Protein AF-A0A816FGM0-F1 (afdb_monomer)

InterPro domains:
  IPR010285 DNA helicase Pif1-like, DEAD-box helicase domain [PF05970] (5-81)
  IPR027417 P-loop containing nucleoside triphosphate hydrolase [G3DSA:3.40.50.300] (1-92)
  IPR027417 P-loop containing nucleoside triphosphate hydrolase [SSF52540] (21-93)
  IPR051055 PIF1 DNA helicase [PTHR47642] (1-102)

Mean predicted aligned error: 7.9 Å

Organism: NCBI:txid433720

Structure (mmCIF, N/CA/C/O backbone):
data_AF-A0A816FGM0-F1
#
_entry.id   AF-A0A816FGM0-F1
#
loop_
_atom_site.group_PDB
_atom_site.id
_atom_site.type_symbol
_atom_site.label_atom_id
_atom_site.label_alt_id
_atom_site.label_comp_id
_atom_site.label_asym_id
_atom_site.label_entity_id
_atom_site.label_seq_id
_atom_site.pdbx_PDB_ins_code
_atom_site.Cartn_x
_atom_site.Cartn_y
_atom_site.Cartn_z
_atom_site.occupancy
_atom_site.B_iso_or_equiv
_atom_site.auth_seq_id
_atom_site.auth_comp_id
_atom_site.auth_asym_id
_atom_site.auth_atom_id
_atom_site.pdbx_PDB_model_num
ATOM 1 N N . MET A 1 1 ? 3.882 -8.487 0.384 1.00 81.75 1 MET A N 1
ATOM 2 C CA . MET A 1 1 ? 3.787 -7.189 -0.317 1.00 81.75 1 MET A CA 1
ATOM 3 C C . MET A 1 1 ? 5.077 -6.897 -1.054 1.00 81.75 1 MET A C 1
ATOM 5 O O . MET A 1 1 ? 6.105 -7.432 -0.657 1.00 81.75 1 MET A O 1
ATOM 9 N N . VAL A 1 2 ? 5.024 -6.038 -2.070 1.00 89.94 2 VAL A N 1
ATOM 10 C CA . VAL A 1 2 ? 6.202 -5.602 -2.831 1.00 89.94 2 VAL A CA 1
ATOM 11 C C . VAL A 1 2 ? 6.899 -4.462 -2.088 1.00 89.94 2 VAL A C 1
ATOM 13 O O . VAL A 1 2 ? 6.259 -3.468 -1.746 1.00 89.94 2 VAL A O 1
ATOM 16 N N . GLY A 1 3 ? 8.190 -4.625 -1.807 1.00 91.25 3 GLY A N 1
ATOM 17 C CA . GLY A 1 3 ? 9.042 -3.567 -1.267 1.00 91.25 3 GLY A CA 1
ATOM 18 C C . GLY A 1 3 ? 9.936 -2.936 -2.333 1.00 91.25 3 GLY A C 1
ATOM 19 O O . GLY A 1 3 ? 9.915 -3.338 -3.501 1.00 91.25 3 GLY A O 1
ATOM 20 N N . PHE A 1 4 ? 10.696 -1.917 -1.934 1.00 90.50 4 PHE A N 1
ATOM 21 C CA . PHE A 1 4 ? 11.545 -1.124 -2.823 1.00 90.50 4 PHE A CA 1
ATOM 22 C C . PHE A 1 4 ? 12.517 -1.986 -3.639 1.00 90.50 4 PHE A C 1
ATOM 24 O O . PHE A 1 4 ? 12.560 -1.863 -4.863 1.00 90.50 4 PHE A O 1
ATOM 31 N N . ILE A 1 5 ? 13.257 -2.892 -2.991 1.00 89.69 5 ILE A N 1
ATOM 32 C CA . ILE A 1 5 ? 14.279 -3.713 -3.663 1.00 89.69 5 ILE A CA 1
ATOM 33 C C . ILE A 1 5 ? 13.622 -4.643 -4.684 1.00 89.69 5 ILE A C 1
ATOM 35 O O . ILE A 1 5 ? 14.080 -4.757 -5.823 1.00 89.69 5 ILE A O 1
ATOM 39 N N . MET A 1 6 ? 12.518 -5.286 -4.298 1.00 92.50 6 MET A N 1
ATOM 40 C CA . MET A 1 6 ? 11.773 -6.160 -5.205 1.00 92.50 6 MET A CA 1
ATOM 41 C C . MET A 1 6 ? 11.263 -5.396 -6.434 1.00 92.50 6 MET A C 1
ATOM 43 O O . MET A 1 6 ? 11.346 -5.911 -7.548 1.00 92.50 6 MET A O 1
ATOM 47 N N . PHE A 1 7 ? 10.776 -4.168 -6.251 1.00 93.12 7 PHE A N 1
ATOM 48 C CA . PHE A 1 7 ? 10.266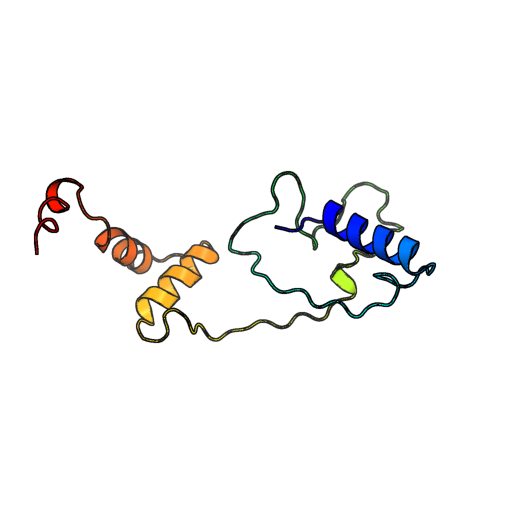 -3.345 -7.346 1.00 93.12 7 PHE A CA 1
ATOM 49 C C . PHE A 1 7 ? 11.365 -2.966 -8.353 1.00 93.12 7 PHE A C 1
ATOM 51 O O . PHE A 1 7 ? 11.158 -3.084 -9.561 1.00 93.12 7 PHE A O 1
ATOM 58 N N . GLN A 1 8 ? 12.563 -2.632 -7.862 1.00 92.31 8 GLN A N 1
ATOM 59 C CA . GLN A 1 8 ? 13.749 -2.392 -8.695 1.00 92.31 8 GLN A CA 1
ATOM 60 C C . GLN A 1 8 ? 14.171 -3.648 -9.474 1.00 92.31 8 GLN A C 1
ATOM 62 O O . GLN A 1 8 ? 14.490 -3.581 -10.660 1.00 92.31 8 GLN A O 1
ATOM 67 N N . HIS A 1 9 ? 14.130 -4.826 -8.841 1.00 94.19 9 HIS A N 1
ATOM 68 C CA . HIS A 1 9 ? 14.436 -6.086 -9.524 1.00 94.19 9 HIS A CA 1
ATOM 69 C C . HIS A 1 9 ? 13.442 -6.414 -10.644 1.00 94.19 9 HIS A C 1
ATOM 71 O O . HIS A 1 9 ? 13.854 -6.951 -11.676 1.00 94.19 9 HIS A O 1
ATOM 77 N N . ILE A 1 10 ? 12.157 -6.096 -10.459 1.00 95.69 10 ILE A N 1
ATOM 78 C CA . ILE A 1 10 ? 11.127 -6.281 -11.490 1.00 95.69 10 ILE A CA 1
ATOM 79 C C . ILE A 1 10 ? 11.437 -5.405 -12.711 1.00 95.69 10 ILE A C 1
ATOM 81 O O . ILE A 1 10 ? 11.495 -5.930 -13.824 1.00 95.69 10 ILE A O 1
ATOM 85 N N . ASP A 1 11 ? 11.698 -4.110 -12.513 1.00 96.25 11 ASP A N 1
ATOM 86 C CA . ASP A 1 11 ? 12.094 -3.195 -13.593 1.00 96.25 11 ASP A CA 1
ATOM 87 C C . ASP A 1 11 ? 13.346 -3.690 -14.329 1.00 96.25 11 ASP A C 1
ATOM 89 O O . ASP A 1 11 ? 13.313 -3.898 -15.546 1.00 96.25 11 ASP A O 1
ATOM 93 N N . ALA A 1 12 ? 14.421 -3.983 -13.591 1.00 96.31 12 ALA A N 1
ATOM 94 C CA . ALA A 1 12 ? 15.675 -4.453 -14.171 1.00 96.31 12 ALA A CA 1
ATOM 95 C C . ALA A 1 12 ? 15.490 -5.747 -14.980 1.00 96.31 12 ALA A C 1
ATOM 97 O O . ALA A 1 12 ? 16.069 -5.905 -16.061 1.00 96.31 12 ALA A O 1
ATOM 98 N N . ARG A 1 13 ? 14.660 -6.678 -14.490 1.00 98.06 13 ARG A N 1
ATOM 99 C CA . ARG A 1 13 ? 14.368 -7.931 -15.194 1.00 98.06 13 ARG A CA 1
ATOM 100 C C . ARG A 1 13 ? 13.572 -7.690 -16.475 1.00 98.06 13 ARG A C 1
ATOM 102 O O . ARG A 1 13 ? 13.886 -8.305 -17.494 1.00 98.06 13 ARG A O 1
ATOM 109 N N . LEU A 1 14 ? 12.590 -6.792 -16.455 1.00 98.12 14 LEU A N 1
ATOM 110 C CA . LEU A 1 14 ? 11.813 -6.439 -17.645 1.00 98.12 14 LEU A CA 1
ATOM 111 C C . LEU A 1 14 ? 12.677 -5.733 -18.694 1.00 98.12 14 LEU A C 1
ATOM 113 O O . LEU A 1 14 ? 12.613 -6.090 -19.869 1.00 98.12 14 LEU A O 1
ATOM 117 N N . GLN A 1 15 ? 13.553 -4.816 -18.282 1.00 97.94 15 GLN A N 1
ATOM 118 C CA . GLN A 1 15 ? 14.533 -4.181 -19.169 1.00 97.94 15 GLN A CA 1
ATOM 119 C C . GLN A 1 15 ? 15.441 -5.206 -19.868 1.00 97.94 15 GLN A C 1
ATOM 121 O O . GLN A 1 15 ? 15.686 -5.107 -21.073 1.00 97.94 15 GLN A O 1
ATOM 126 N N . GLN A 1 16 ? 15.916 -6.219 -19.132 1.00 98.25 16 GLN A N 1
ATOM 127 C CA . GLN A 1 16 ? 16.730 -7.306 -19.689 1.00 98.25 16 GLN A CA 1
ATOM 128 C C . GLN A 1 16 ? 15.956 -8.141 -20.716 1.00 98.25 16 GLN A C 1
ATOM 130 O O . GLN A 1 16 ? 16.463 -8.380 -21.812 1.00 98.25 16 GLN A O 1
ATOM 135 N N . ILE A 1 17 ? 14.735 -8.568 -20.377 1.00 98.31 17 ILE A N 1
ATOM 136 C CA . ILE A 1 17 ? 13.890 -9.401 -21.248 1.00 98.31 17 ILE A CA 1
ATOM 137 C C . ILE A 1 17 ? 13.525 -8.644 -22.529 1.00 98.31 17 ILE A C 1
ATOM 139 O O . ILE A 1 17 ? 13.676 -9.177 -23.628 1.00 98.31 17 ILE A O 1
ATOM 143 N N . MET A 1 18 ? 13.114 -7.383 -22.391 1.00 98.25 18 MET A N 1
ATOM 144 C CA . MET A 1 18 ? 12.684 -6.531 -23.503 1.00 98.25 18 MET A CA 1
ATOM 145 C C . MET A 1 18 ? 13.850 -5.896 -24.273 1.00 98.25 18 MET A C 1
ATOM 147 O O . MET A 1 18 ? 13.626 -5.194 -25.258 1.00 98.25 18 MET A O 1
ATOM 151 N N . ARG A 1 19 ? 15.098 -6.129 -23.836 1.00 97.94 19 ARG A N 1
ATOM 152 C CA . ARG A 1 19 ? 16.330 -5.582 -24.433 1.00 97.94 19 ARG A CA 1
ATOM 153 C C . ARG A 1 19 ? 16.276 -4.060 -24.618 1.00 97.94 19 ARG A C 1
ATOM 155 O O . ARG A 1 19 ? 16.705 -3.525 -25.638 1.00 97.94 19 ARG A O 1
ATOM 162 N N . THR A 1 20 ? 15.753 -3.3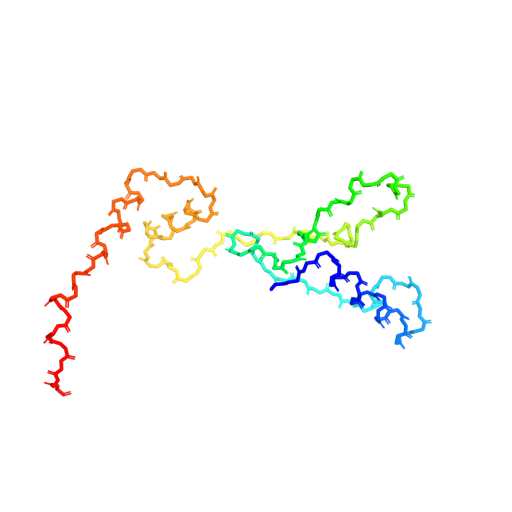53 -23.621 1.00 97.69 20 THR A N 1
ATOM 163 C CA . THR A 1 20 ? 15.616 -1.892 -23.630 1.00 97.69 20 THR A CA 1
ATOM 164 C C . THR A 1 20 ? 15.887 -1.312 -22.248 1.00 97.69 20 THR A C 1
ATOM 166 O O . THR A 1 20 ? 15.774 -2.004 -21.243 1.00 97.69 20 THR A O 1
ATOM 169 N N . LYS A 1 21 ? 16.248 -0.029 -22.194 1.00 95.44 21 LYS A N 1
ATOM 170 C CA . LYS A 1 21 ? 16.459 0.727 -20.948 1.00 95.44 21 LYS A CA 1
ATOM 171 C C . LYS A 1 21 ? 15.259 1.583 -20.549 1.00 95.44 21 LYS A C 1
ATOM 173 O O . LYS A 1 21 ? 15.350 2.361 -19.609 1.00 95.44 21 LYS A O 1
ATOM 178 N N . LYS A 1 22 ? 14.141 1.465 -21.271 1.00 96.44 22 LYS A N 1
ATOM 179 C CA . LYS A 1 22 ? 12.886 2.101 -20.863 1.00 96.44 22 LYS A CA 1
ATOM 180 C C . LYS A 1 22 ? 12.431 1.517 -19.517 1.00 96.44 22 LYS A C 1
ATOM 182 O O . LYS A 1 22 ? 12.550 0.299 -19.358 1.00 96.44 22 LYS A O 1
ATOM 187 N N . PRO A 1 23 ? 11.867 2.330 -18.604 1.00 95.38 23 PRO A N 1
ATOM 188 C CA . PRO A 1 23 ? 11.275 1.826 -17.371 1.00 95.38 23 PRO A CA 1
ATOM 189 C C . PRO A 1 23 ? 10.319 0.663 -17.637 1.00 95.38 23 PRO A C 1
ATOM 191 O O . PRO A 1 23 ? 9.560 0.676 -18.611 1.00 95.38 23 PRO A O 1
ATOM 194 N N . PHE A 1 24 ? 10.419 -0.369 -16.809 1.00 97.00 24 PHE A N 1
ATOM 195 C CA . PHE A 1 24 ? 9.712 -1.641 -16.904 1.00 97.00 24 PHE A CA 1
ATOM 196 C C . PHE A 1 24 ? 9.826 -2.310 -18.280 1.00 97.00 24 PHE A C 1
ATOM 198 O O . PHE A 1 24 ? 8.908 -2.979 -18.739 1.00 97.00 24 PHE A O 1
ATOM 205 N N . GLY A 1 25 ? 10.933 -2.115 -18.998 1.00 97.50 25 GLY A N 1
ATOM 206 C CA . GLY A 1 25 ? 11.084 -2.658 -20.350 1.00 97.50 25 GLY A CA 1
ATOM 207 C C . GLY A 1 25 ? 10.102 -2.061 -21.370 1.00 97.50 25 GLY A C 1
ATOM 208 O O . GLY A 1 25 ? 9.893 -2.645 -22.430 1.00 97.50 25 GLY A O 1
ATOM 209 N N . GLY A 1 26 ? 9.491 -0.912 -21.065 1.00 97.50 26 GLY A N 1
ATOM 210 C CA . GLY A 1 26 ? 8.493 -0.260 -21.912 1.00 97.50 26 GLY A CA 1
ATOM 211 C C . GLY A 1 26 ? 7.087 -0.862 -21.837 1.00 97.50 26 GLY A C 1
ATOM 212 O O . GLY A 1 26 ? 6.248 -0.480 -22.653 1.00 97.50 26 GLY A O 1
ATOM 213 N N . VAL A 1 27 ? 6.810 -1.777 -20.900 1.00 96.81 27 VAL A N 1
ATOM 214 C CA . VAL A 1 27 ? 5.437 -2.243 -20.659 1.00 96.81 27 VAL A CA 1
ATOM 215 C C . VAL A 1 27 ? 4.645 -1.236 -19.829 1.00 96.81 27 VAL A C 1
ATOM 217 O O . VAL A 1 27 ? 5.196 -0.534 -18.983 1.00 96.81 27 VAL A O 1
ATOM 220 N N . SER A 1 28 ? 3.333 -1.184 -20.058 1.00 95.94 28 SER A N 1
ATOM 221 C CA . SER A 1 28 ? 2.426 -0.449 -19.178 1.00 95.94 28 SER A CA 1
ATOM 222 C C . SER A 1 28 ? 2.279 -1.209 -17.861 1.00 95.94 28 SER A C 1
ATOM 224 O O . SER A 1 28 ? 2.006 -2.411 -17.863 1.00 95.94 28 SER A O 1
ATOM 226 N N . VAL A 1 29 ? 2.485 -0.516 -16.742 1.00 95.44 29 VAL A N 1
ATOM 227 C CA . VAL A 1 29 ? 2.399 -1.088 -15.397 1.00 95.44 29 VAL A CA 1
ATOM 228 C C . VAL A 1 29 ? 1.306 -0.367 -14.625 1.00 95.44 29 VAL A C 1
ATOM 230 O O . VAL A 1 29 ? 1.296 0.858 -14.553 1.00 95.44 29 VAL A O 1
ATOM 233 N N . MET A 1 30 ? 0.409 -1.142 -14.022 1.00 95.69 30 MET A N 1
ATOM 234 C CA . MET A 1 30 ? -0.585 -0.665 -13.067 1.00 95.69 30 MET A CA 1
ATOM 235 C C . MET A 1 30 ? -0.318 -1.335 -11.723 1.00 95.69 30 MET A C 1
ATOM 237 O O . MET A 1 30 ? -0.105 -2.546 -11.653 1.00 95.69 30 MET A O 1
ATOM 241 N N . VAL A 1 31 ? -0.329 -0.538 -10.660 1.00 94.44 31 VAL A N 1
ATOM 242 C CA . VAL A 1 31 ? -0.116 -0.991 -9.285 1.00 94.44 31 VAL A CA 1
ATOM 243 C C . VAL A 1 31 ? -1.379 -0.735 -8.477 1.00 94.44 31 VAL A C 1
ATOM 245 O O . VAL A 1 31 ? -1.974 0.333 -8.573 1.00 94.44 31 VAL A O 1
ATOM 248 N N . LEU A 1 32 ? -1.796 -1.724 -7.689 1.00 95.25 32 LEU A N 1
ATOM 249 C CA . LEU A 1 32 ? -2.937 -1.619 -6.784 1.00 95.25 32 LEU A CA 1
ATOM 250 C C . LEU A 1 32 ? -2.526 -2.146 -5.414 1.00 95.25 32 LEU A C 1
ATOM 252 O O . LEU A 1 32 ? -1.835 -3.162 -5.309 1.00 95.25 32 LEU A O 1
ATOM 256 N N . GLY A 1 33 ? -2.956 -1.462 -4.363 1.00 93.50 33 GLY A N 1
ATOM 257 C CA . GLY A 1 33 ? -2.654 -1.855 -2.998 1.00 93.50 33 GLY A CA 1
ATOM 258 C C . GLY A 1 33 ? -3.077 -0.800 -1.991 1.00 93.50 33 GLY A C 1
ATOM 259 O O . GLY A 1 33 ? -3.617 0.241 -2.348 1.00 93.50 33 GLY A O 1
ATOM 260 N N . ASP A 1 34 ? -2.807 -1.097 -0.727 1.00 93.25 34 ASP A N 1
ATOM 261 C CA . ASP A 1 34 ? -3.113 -0.239 0.409 1.00 93.25 34 ASP A CA 1
ATOM 262 C C . ASP A 1 34 ? -1.932 -0.278 1.382 1.00 93.25 34 ASP A C 1
ATOM 264 O O . ASP A 1 34 ? -1.592 -1.328 1.937 1.00 93.25 34 ASP A O 1
ATOM 268 N N . PHE A 1 35 ? -1.277 0.869 1.557 1.00 90.88 35 PHE A N 1
ATOM 269 C CA . PHE A 1 35 ? -0.109 0.991 2.427 1.00 90.88 35 PHE A CA 1
ATOM 270 C C . PHE A 1 35 ? -0.459 0.997 3.920 1.00 90.88 35 PHE A C 1
ATOM 272 O O . PHE A 1 35 ? 0.445 0.824 4.735 1.00 90.88 35 PHE A O 1
ATOM 279 N N . ASN A 1 36 ? -1.736 1.152 4.287 1.00 90.69 36 ASN A N 1
ATOM 280 C CA . ASN A 1 36 ? -2.179 1.116 5.681 1.00 90.69 36 ASN A CA 1
ATOM 281 C C . ASN A 1 36 ? -2.447 -0.312 6.192 1.00 90.69 36 ASN A C 1
ATOM 283 O O . ASN A 1 36 ? -2.717 -0.490 7.376 1.00 90.69 36 ASN A O 1
ATOM 287 N N . GLN A 1 37 ? -2.386 -1.339 5.334 1.00 91.44 37 GLN A N 1
ATOM 288 C CA . GLN A 1 37 ? -2.674 -2.721 5.743 1.00 91.44 37 GLN A CA 1
ATOM 289 C C . GLN A 1 37 ? -1.471 -3.403 6.386 1.00 91.44 37 GLN A C 1
ATOM 291 O O . GLN A 1 37 ? -1.454 -3.692 7.578 1.00 91.44 37 GLN A O 1
ATOM 296 N N . LEU A 1 38 ? -0.462 -3.711 5.581 1.00 92.00 38 LEU A N 1
ATOM 297 C CA . LEU A 1 38 ? 0.758 -4.360 6.034 1.00 92.00 38 LEU A CA 1
ATOM 298 C C . LEU A 1 38 ? 1.942 -3.564 5.487 1.00 92.00 38 LEU A C 1
ATOM 300 O O . LEU A 1 38 ? 1.798 -2.813 4.527 1.00 92.00 38 LEU A O 1
ATOM 304 N N . ARG A 1 39 ? 3.119 -3.746 6.091 1.00 90.81 39 ARG A N 1
ATOM 305 C CA . ARG A 1 39 ? 4.411 -3.256 5.578 1.00 90.81 39 ARG A CA 1
ATOM 306 C C . ARG A 1 39 ? 5.163 -4.373 4.839 1.00 90.81 39 ARG A C 1
ATOM 308 O O . ARG A 1 39 ? 4.975 -5.544 5.188 1.00 90.81 39 ARG A O 1
ATOM 315 N N . PRO A 1 40 ? 6.056 -4.073 3.875 1.00 91.00 40 PRO A N 1
ATOM 316 C CA . PRO A 1 40 ? 6.912 -5.098 3.293 1.00 91.00 40 PRO A CA 1
ATOM 317 C C . PRO A 1 40 ? 7.754 -5.770 4.385 1.00 91.00 40 PRO A C 1
ATOM 319 O O . PRO A 1 40 ? 8.248 -5.113 5.308 1.00 91.00 40 PRO A O 1
ATOM 322 N N . VAL A 1 41 ? 7.902 -7.092 4.293 1.00 91.38 41 VAL A N 1
ATOM 323 C CA . VAL A 1 41 ? 8.700 -7.877 5.240 1.00 91.38 41 VAL A CA 1
ATOM 324 C C . VAL A 1 41 ? 10.142 -7.884 4.752 1.00 91.38 41 VAL A C 1
ATOM 326 O O . VAL A 1 41 ? 10.402 -8.295 3.626 1.00 91.38 41 VAL A O 1
ATOM 329 N N . GLY A 1 42 ? 11.073 -7.418 5.586 1.00 90.25 42 GLY A N 1
ATOM 330 C CA . GLY A 1 42 ? 12.499 -7.381 5.239 1.00 90.25 42 GLY A CA 1
ATOM 331 C C . GLY A 1 42 ? 12.878 -6.372 4.147 1.00 90.25 42 GLY A C 1
ATOM 332 O O . GLY A 1 42 ? 13.999 -6.415 3.657 1.00 90.25 42 GLY A O 1
ATOM 333 N N . ASP A 1 43 ? 11.972 -5.464 3.773 1.00 88.62 43 ASP A N 1
ATOM 334 C CA . ASP A 1 43 ? 12.190 -4.448 2.739 1.00 88.62 43 ASP A CA 1
ATOM 335 C C . ASP A 1 43 ? 11.550 -3.109 3.160 1.00 88.62 43 ASP A C 1
ATOM 337 O O . ASP A 1 43 ? 10.775 -3.034 4.125 1.00 88.62 43 ASP A O 1
ATOM 341 N N . LYS A 1 44 ? 11.902 -2.037 2.453 1.00 89.38 44 LYS A N 1
ATOM 342 C CA . LYS A 1 44 ? 11.347 -0.689 2.612 1.00 89.38 44 LYS A CA 1
ATOM 343 C C . LYS A 1 44 ? 10.101 -0.519 1.749 1.00 89.38 44 LYS A C 1
ATOM 345 O O . LYS A 1 44 ? 9.896 -1.257 0.782 1.00 89.38 44 LYS A O 1
ATOM 350 N N . TYR A 1 45 ? 9.273 0.473 2.069 1.00 89.56 45 TYR A N 1
ATOM 351 C CA . TYR A 1 45 ? 8.182 0.855 1.172 1.00 89.56 45 TYR A CA 1
ATOM 352 C C . TYR A 1 45 ? 8.734 1.344 -0.170 1.00 89.56 45 TYR A C 1
ATOM 354 O O . TYR A 1 45 ? 9.781 1.983 -0.222 1.00 89.56 45 TYR A O 1
ATOM 362 N N . ILE A 1 46 ? 7.998 1.091 -1.251 1.00 89.00 46 ILE A N 1
ATOM 363 C CA . ILE A 1 46 ? 8.398 1.449 -2.622 1.00 89.00 46 ILE A CA 1
ATOM 364 C C . ILE A 1 46 ? 8.596 2.957 -2.844 1.00 89.00 46 ILE A C 1
ATOM 366 O O . ILE A 1 46 ? 9.353 3.354 -3.723 1.00 89.00 46 ILE A O 1
ATOM 370 N N . PHE A 1 47 ? 7.970 3.796 -2.016 1.00 86.56 47 PHE A N 1
ATOM 371 C CA . PHE A 1 47 ? 8.118 5.252 -2.044 1.00 86.56 47 PHE A CA 1
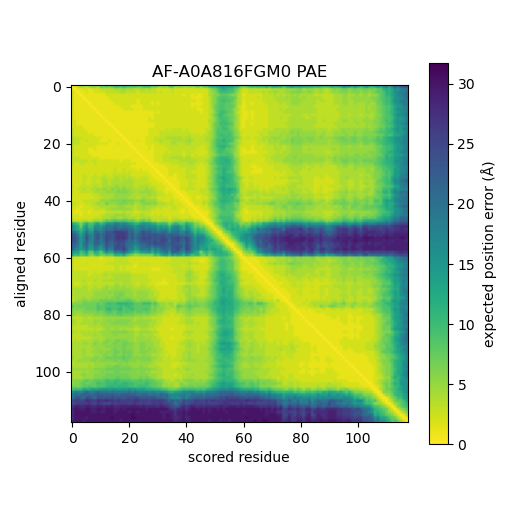ATOM 372 C C . PHE A 1 47 ? 9.237 5.787 -1.128 1.00 86.56 47 PHE A C 1
ATOM 374 O O . PHE A 1 47 ? 9.489 6.989 -1.120 1.00 86.56 47 PHE A O 1
ATOM 381 N N . GLN A 1 48 ? 9.896 4.943 -0.325 1.00 82.06 48 GLN A N 1
ATOM 382 C CA . GLN A 1 48 ? 10.963 5.389 0.577 1.00 82.06 48 GLN A CA 1
ATOM 383 C C . GLN A 1 48 ? 12.299 5.514 -0.162 1.00 82.06 48 GLN A C 1
ATOM 385 O O . GLN A 1 48 ? 12.760 4.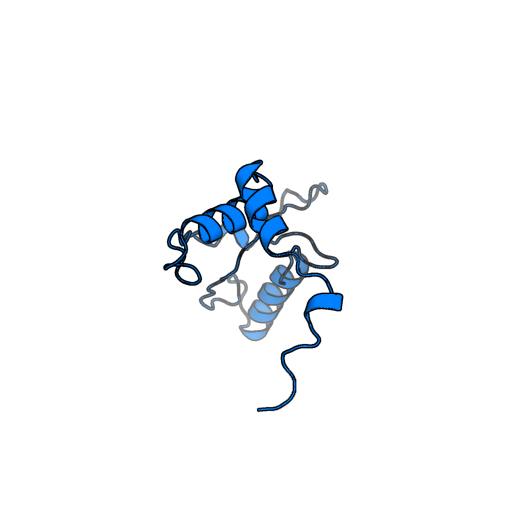564 -0.789 1.00 82.06 48 GLN A O 1
ATOM 390 N N . PHE A 1 49 ? 12.955 6.669 -0.027 1.00 68.56 49 PHE A N 1
ATOM 391 C CA . PHE A 1 49 ? 14.295 6.902 -0.569 1.00 68.56 49 PHE A CA 1
ATOM 392 C C . PHE A 1 49 ? 15.386 6.202 0.257 1.00 68.56 49 PHE A C 1
ATOM 394 O O . PHE A 1 49 ? 15.263 6.003 1.473 1.00 68.56 49 PHE A O 1
ATOM 401 N N . ASN A 1 50 ? 16.499 5.859 -0.394 1.00 60.03 50 ASN A N 1
ATOM 402 C CA . ASN A 1 50 ? 17.722 5.466 0.296 1.00 60.03 50 ASN A CA 1
ATOM 403 C C . ASN A 1 50 ? 18.503 6.729 0.698 1.00 60.03 50 ASN A C 1
ATOM 405 O O . ASN A 1 50 ? 19.103 7.383 -0.142 1.00 60.03 50 ASN A O 1
ATOM 409 N N . ASN A 1 51 ? 18.528 7.058 1.994 1.00 54.41 51 ASN A N 1
ATOM 410 C CA . ASN A 1 51 ? 19.281 8.200 2.549 1.00 54.41 51 ASN A CA 1
ATOM 411 C C . ASN A 1 51 ? 20.816 8.023 2.527 1.00 54.41 51 ASN A C 1
ATOM 413 O O . ASN A 1 51 ? 21.542 8.802 3.1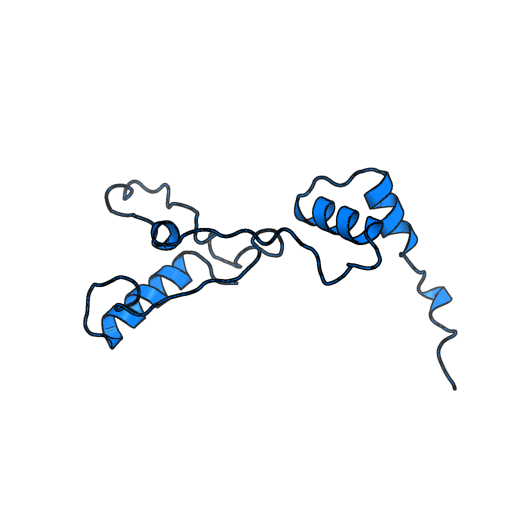43 1.00 54.41 51 ASN A O 1
ATOM 417 N N . SER A 1 52 ? 21.343 6.988 1.876 1.00 52.59 52 SER A N 1
ATOM 418 C CA . SER A 1 52 ? 22.778 6.856 1.633 1.00 52.59 52 SER A CA 1
ATOM 419 C C . SER A 1 52 ? 23.187 7.836 0.529 1.00 52.59 52 SER A C 1
ATOM 421 O O . SER A 1 52 ? 22.461 7.999 -0.443 1.00 52.59 52 SER A O 1
ATOM 423 N N . TYR A 1 53 ? 24.357 8.468 0.671 1.00 47.00 53 TYR A N 1
ATOM 424 C CA . TYR A 1 53 ? 24.979 9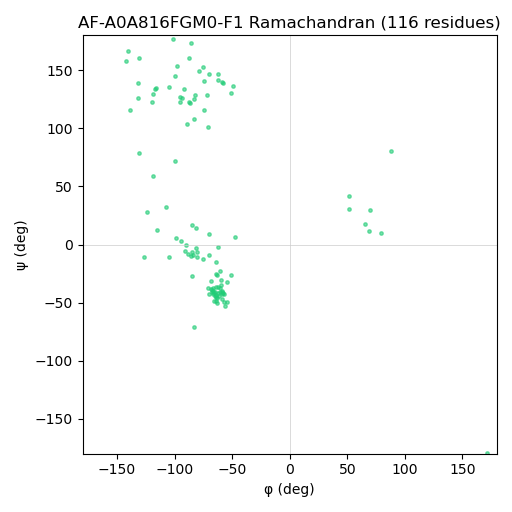.513 -0.172 1.00 47.00 53 TYR A CA 1
ATOM 425 C C . TYR A 1 53 ? 25.018 9.288 -1.713 1.00 47.00 53 TYR A C 1
ATOM 427 O O . TYR A 1 53 ? 25.580 10.102 -2.437 1.00 47.00 53 TYR A O 1
ATOM 435 N N . ASN A 1 54 ? 24.378 8.243 -2.239 1.00 43.66 54 ASN A N 1
ATOM 436 C CA . ASN A 1 54 ? 24.134 7.971 -3.659 1.00 43.66 54 ASN A CA 1
ATOM 437 C C . ASN A 1 54 ? 22.867 8.668 -4.214 1.00 43.66 54 ASN A C 1
ATOM 439 O O . ASN A 1 54 ? 22.390 8.317 -5.291 1.00 43.66 54 ASN A O 1
ATOM 443 N N . ALA A 1 55 ? 22.332 9.675 -3.515 1.00 44.88 55 ALA A N 1
ATOM 444 C CA . ALA A 1 55 ? 21.130 10.432 -3.891 1.00 44.88 55 ALA A CA 1
ATOM 445 C C . ALA A 1 55 ? 21.236 11.218 -5.220 1.00 44.88 55 ALA A C 1
ATOM 447 O O . ALA A 1 55 ? 20.267 11.833 -5.651 1.00 44.88 55 ALA A O 1
ATOM 448 N N . LEU A 1 56 ? 22.392 11.196 -5.889 1.00 40.94 56 LEU A N 1
ATOM 449 C CA . LEU A 1 56 ? 22.593 11.828 -7.196 1.00 40.94 56 LEU A CA 1
ATOM 450 C C . LEU A 1 56 ? 22.065 10.984 -8.375 1.00 40.94 56 LEU A C 1
ATOM 452 O O . LEU A 1 56 ? 22.073 11.473 -9.501 1.00 40.94 56 LEU A O 1
ATOM 456 N N . VAL A 1 57 ? 21.614 9.739 -8.143 1.00 44.78 57 VAL A N 1
ATOM 457 C CA . VAL A 1 57 ? 21.184 8.806 -9.213 1.00 44.78 57 VAL A CA 1
ATOM 458 C C . VAL A 1 57 ? 19.771 8.230 -9.009 1.00 44.78 57 VAL A C 1
ATOM 460 O O . VAL A 1 57 ? 19.204 7.646 -9.926 1.00 44.78 57 VAL A O 1
ATOM 463 N N . ASP A 1 58 ? 19.152 8.410 -7.843 1.00 48.47 58 ASP A N 1
ATOM 464 C CA . ASP A 1 58 ? 17.981 7.615 -7.450 1.00 48.47 58 ASP A CA 1
ATOM 465 C C . ASP A 1 58 ? 16.652 8.362 -7.690 1.00 48.47 58 ASP A C 1
ATOM 467 O O . ASP A 1 58 ? 15.968 8.799 -6.760 1.00 48.47 58 ASP A O 1
ATOM 471 N N . SER A 1 59 ? 16.247 8.521 -8.956 1.00 56.09 59 SER A N 1
ATOM 472 C CA . SER A 1 59 ? 14.830 8.785 -9.240 1.00 56.09 59 SER A CA 1
ATOM 473 C C . SER A 1 59 ? 14.050 7.497 -8.961 1.00 56.09 59 SER A C 1
ATOM 475 O O . SER A 1 59 ? 14.088 6.566 -9.768 1.00 56.09 59 SER A O 1
ATOM 477 N N . SER A 1 60 ? 13.388 7.409 -7.803 1.00 73.00 60 SER A N 1
ATOM 478 C CA . SER A 1 60 ? 12.577 6.238 -7.441 1.00 73.00 60 SER A CA 1
ATOM 479 C C . SER A 1 60 ? 11.600 5.898 -8.569 1.00 73.00 60 SER A C 1
ATOM 481 O O . SER A 1 60 ? 10.860 6.772 -9.005 1.00 73.00 60 SER A O 1
ATOM 483 N N . LEU A 1 61 ? 11.538 4.631 -9.005 1.00 89.31 61 LEU A N 1
ATOM 484 C CA . LEU A 1 61 ? 10.563 4.155 -10.004 1.00 89.31 61 LEU A CA 1
ATOM 485 C C . LEU A 1 61 ? 9.124 4.551 -9.651 1.00 89.31 61 LEU A C 1
ATOM 487 O O . LEU A 1 61 ? 8.283 4.690 -10.534 1.00 89.31 61 LEU A O 1
ATOM 491 N N . TRP A 1 62 ? 8.846 4.743 -8.360 1.00 90.69 62 TRP A N 1
ATOM 492 C CA . TRP A 1 62 ? 7.557 5.205 -7.870 1.00 90.69 62 TRP A CA 1
ATOM 493 C C . TRP A 1 62 ? 7.152 6.581 -8.419 1.00 90.69 62 TRP A C 1
ATOM 495 O O . TRP A 1 62 ? 5.966 6.814 -8.627 1.00 90.69 62 TRP A O 1
ATOM 505 N N . SER A 1 63 ? 8.104 7.474 -8.719 1.00 88.62 63 SER A N 1
ATOM 506 C CA . SER A 1 63 ? 7.806 8.805 -9.269 1.00 88.62 63 SER A CA 1
ATOM 507 C C . SER A 1 63 ? 7.281 8.780 -10.708 1.00 88.62 63 SER A C 1
ATOM 509 O O . SER A 1 63 ? 6.841 9.811 -11.208 1.00 88.62 63 SER A O 1
ATOM 511 N N . LEU A 1 64 ? 7.322 7.622 -11.376 1.00 92.56 64 LEU A N 1
ATOM 512 C CA . LEU A 1 64 ? 6.773 7.431 -12.720 1.00 92.56 64 LEU A CA 1
ATOM 513 C C . LEU A 1 64 ? 5.256 7.202 -12.720 1.00 92.56 64 LEU A C 1
ATOM 515 O O . LEU A 1 64 ? 4.650 7.184 -13.790 1.00 92.56 64 LEU A O 1
ATOM 519 N N . PHE A 1 65 ? 4.655 6.976 -11.551 1.00 92.44 65 PHE A N 1
ATOM 520 C CA . PHE A 1 65 ? 3.241 6.648 -11.417 1.00 92.44 65 PHE A CA 1
ATOM 521 C C . PHE A 1 65 ? 2.418 7.870 -11.021 1.00 92.44 65 PHE A C 1
ATOM 523 O O . PHE A 1 65 ? 2.843 8.705 -10.224 1.00 92.44 65 PHE A O 1
ATOM 530 N N . GLU A 1 66 ? 1.197 7.920 -11.539 1.00 93.50 66 GLU A N 1
ATOM 531 C CA . GLU A 1 66 ? 0.150 8.814 -11.061 1.00 93.50 66 GLU A CA 1
ATOM 532 C C . GLU A 1 66 ? -0.681 8.092 -9.991 1.00 93.50 66 GLU A C 1
ATOM 534 O O . GLU A 1 66 ? -1.046 6.924 -10.154 1.00 93.50 66 GLU A O 1
ATOM 539 N N . LEU A 1 67 ? -0.946 8.770 -8.873 1.00 91.50 67 LEU A N 1
ATOM 540 C CA . LEU A 1 67 ? -1.684 8.205 -7.747 1.00 91.50 67 LEU A CA 1
ATOM 541 C C . LEU A 1 67 ? -3.174 8.531 -7.866 1.00 91.50 67 LEU A C 1
ATOM 543 O O . LEU A 1 67 ? -3.552 9.698 -7.903 1.00 91.50 67 LEU A O 1
ATOM 547 N N . PHE A 1 68 ? -4.008 7.495 -7.803 1.00 95.25 68 PHE A N 1
ATOM 548 C CA . PHE A 1 68 ? -5.457 7.621 -7.673 1.00 95.25 68 PHE A CA 1
ATOM 549 C C . PHE A 1 68 ? -5.917 6.939 -6.385 1.00 95.25 68 PHE A C 1
ATOM 551 O O . PHE A 1 68 ? -5.673 5.750 -6.183 1.00 95.25 68 PHE A O 1
ATOM 558 N N . GLU A 1 69 ? -6.583 7.694 -5.513 1.00 94.25 69 GLU A N 1
ATOM 559 C CA . GLU A 1 69 ? -7.150 7.182 -4.265 1.00 94.25 69 GLU A CA 1
ATOM 560 C C . GLU A 1 69 ? -8.628 6.822 -4.461 1.00 94.25 69 GLU A C 1
ATOM 562 O O . GLU A 1 69 ? -9.427 7.643 -4.915 1.00 94.25 69 GLU A O 1
ATOM 567 N N . LEU A 1 70 ? -9.003 5.593 -4.097 1.00 94.88 70 LEU A N 1
ATOM 568 C CA . LEU A 1 70 ? -10.403 5.180 -4.018 1.00 94.88 70 LEU A CA 1
ATOM 569 C C . LEU A 1 70 ? -10.950 5.530 -2.631 1.00 94.88 70 LEU A C 1
ATOM 571 O O . LEU A 1 70 ? -10.431 5.054 -1.624 1.00 94.88 70 LEU A O 1
ATOM 575 N N . THR A 1 71 ? -12.006 6.340 -2.580 1.00 92.00 71 THR A N 1
ATOM 576 C CA . THR A 1 71 ? -12.545 6.898 -1.326 1.00 92.00 71 THR A CA 1
ATOM 577 C C . THR A 1 71 ? -13.837 6.231 -0.849 1.00 92.00 71 THR A C 1
ATOM 579 O O . THR A 1 71 ? -14.262 6.451 0.285 1.00 92.00 71 THR A O 1
ATOM 582 N N . GLU A 1 72 ? -14.464 5.399 -1.684 1.00 92.75 72 GLU A N 1
ATOM 583 C CA . GLU A 1 72 ? -15.719 4.718 -1.362 1.00 92.75 72 GLU A CA 1
ATOM 584 C C . GLU A 1 72 ? -15.479 3.302 -0.809 1.00 92.75 72 GLU A C 1
ATOM 586 O O . GLU A 1 72 ? -14.884 2.440 -1.460 1.00 92.75 72 GLU A O 1
ATOM 591 N N . ILE A 1 73 ? -15.977 3.039 0.406 1.00 92.38 73 ILE A N 1
ATOM 592 C CA . ILE A 1 73 ? -15.862 1.733 1.070 1.00 92.38 73 ILE A CA 1
ATOM 593 C C . ILE A 1 73 ? -17.057 0.855 0.694 1.00 92.38 73 ILE A C 1
ATOM 595 O O . ILE A 1 73 ? -18.146 0.985 1.247 1.00 92.38 73 ILE A O 1
ATOM 599 N N . MET A 1 74 ? -16.828 -0.109 -0.197 1.00 95.00 74 MET A N 1
ATOM 600 C CA . MET A 1 74 ? -17.890 -1.003 -0.682 1.00 95.00 74 MET A CA 1
ATOM 601 C C . MET A 1 74 ? -18.144 -2.218 0.222 1.00 95.00 74 MET A C 1
ATOM 603 O O . MET A 1 74 ? -19.249 -2.756 0.241 1.00 95.00 74 MET A O 1
ATOM 607 N N . ARG A 1 75 ? -17.129 -2.682 0.970 1.00 94.44 75 ARG A N 1
ATOM 608 C CA . ARG A 1 75 ? -17.199 -3.944 1.735 1.00 94.44 75 ARG A CA 1
ATOM 609 C C . ARG A 1 75 ? -18.147 -3.860 2.934 1.00 94.44 75 ARG A C 1
ATOM 611 O O . ARG A 1 75 ? -18.887 -4.803 3.177 1.00 94.44 75 ARG A O 1
ATOM 618 N N . GLN A 1 76 ? -18.117 -2.754 3.674 1.00 95.31 76 GLN A N 1
ATOM 619 C CA . GLN A 1 76 ? -18.986 -2.491 4.828 1.00 95.31 76 GLN A CA 1
ATOM 620 C C . GLN A 1 76 ? -20.050 -1.429 4.506 1.00 95.31 76 GLN A C 1
ATOM 622 O O . GLN A 1 76 ? -20.428 -0.654 5.378 1.00 95.31 76 GLN A O 1
ATOM 627 N N . LYS A 1 77 ? -20.523 -1.360 3.254 1.00 91.12 77 LYS A N 1
ATOM 628 C CA . LYS A 1 77 ? -21.432 -0.295 2.788 1.00 91.12 77 LYS A CA 1
ATOM 629 C C . LYS A 1 77 ? -22.706 -0.141 3.638 1.00 91.12 77 LYS A C 1
ATOM 631 O O . LYS A 1 77 ? -23.194 0.971 3.802 1.00 91.12 77 LYS A O 1
ATOM 636 N N . ASP A 1 78 ? -23.203 -1.244 4.199 1.00 95.62 78 ASP A N 1
ATOM 637 C CA . ASP A 1 78 ? -24.440 -1.286 4.986 1.00 95.62 78 ASP A CA 1
ATOM 638 C C . ASP A 1 78 ? -24.203 -1.000 6.487 1.00 95.62 78 ASP A C 1
ATOM 640 O O . ASP A 1 78 ? -25.155 -0.813 7.240 1.00 95.62 78 ASP A O 1
ATOM 644 N N . ASP A 1 79 ? -22.940 -0.917 6.930 1.00 95.00 79 ASP A N 1
ATOM 645 C CA . ASP A 1 79 ? -22.542 -0.607 8.311 1.00 95.00 79 ASP A CA 1
ATOM 646 C C . ASP A 1 79 ? -21.479 0.502 8.318 1.00 95.00 79 ASP A C 1
ATOM 648 O O . ASP A 1 79 ? -20.271 0.283 8.470 1.00 95.00 79 ASP A O 1
ATOM 652 N N . LYS A 1 80 ? -21.960 1.736 8.139 1.00 93.62 80 LYS A N 1
ATOM 653 C CA . LYS A 1 80 ? -21.115 2.933 8.074 1.00 93.62 80 LYS A CA 1
ATOM 654 C C . LYS A 1 80 ? -20.310 3.150 9.357 1.00 93.62 80 LYS A C 1
ATOM 656 O O . LYS A 1 80 ? -19.160 3.575 9.283 1.00 93.62 80 LYS A O 1
ATOM 661 N N . THR A 1 81 ? -20.890 2.854 10.518 1.00 95.31 81 THR A N 1
ATOM 662 C CA . THR A 1 81 ? -20.220 3.025 11.814 1.00 95.31 81 THR A CA 1
ATOM 663 C C . THR A 1 81 ? -19.011 2.100 11.912 1.00 95.31 81 THR A C 1
ATOM 665 O O . THR A 1 81 ? -17.918 2.544 12.262 1.00 95.31 81 THR A O 1
ATOM 668 N N . PHE A 1 82 ? -19.160 0.834 11.516 1.00 95.50 82 PHE A N 1
ATOM 669 C CA . PHE A 1 82 ? -18.038 -0.099 11.487 1.00 95.50 82 PHE A CA 1
ATOM 670 C C . PHE A 1 82 ? -17.007 0.247 10.407 1.00 95.50 82 PHE A C 1
ATOM 672 O O . PHE A 1 82 ? -15.806 0.155 10.664 1.00 95.50 82 PHE A O 1
ATOM 679 N N . ALA A 1 83 ? -17.443 0.700 9.227 1.00 95.62 83 ALA A N 1
ATOM 680 C CA . ALA A 1 83 ? -16.540 1.151 8.165 1.00 95.62 83 ALA A CA 1
ATOM 681 C C . ALA A 1 83 ? -15.629 2.308 8.624 1.00 95.62 83 ALA A C 1
ATOM 683 O O . ALA A 1 83 ? -14.425 2.309 8.341 1.00 95.62 83 ALA A O 1
ATOM 684 N N . ILE A 1 84 ? -16.189 3.270 9.367 1.00 95.19 84 ILE A N 1
ATOM 685 C CA . ILE A 1 84 ? -15.447 4.400 9.942 1.00 95.19 84 ILE A CA 1
ATOM 686 C C . ILE A 1 84 ? -14.446 3.902 10.988 1.00 95.19 84 ILE A C 1
ATOM 688 O O . ILE A 1 84 ? -13.262 4.225 10.885 1.00 95.19 84 ILE A O 1
ATOM 692 N N . ALA A 1 85 ? -14.880 3.053 11.925 1.00 96.88 85 ALA A N 1
ATOM 693 C CA . ALA A 1 85 ? -14.000 2.517 12.962 1.00 96.88 85 ALA A CA 1
ATOM 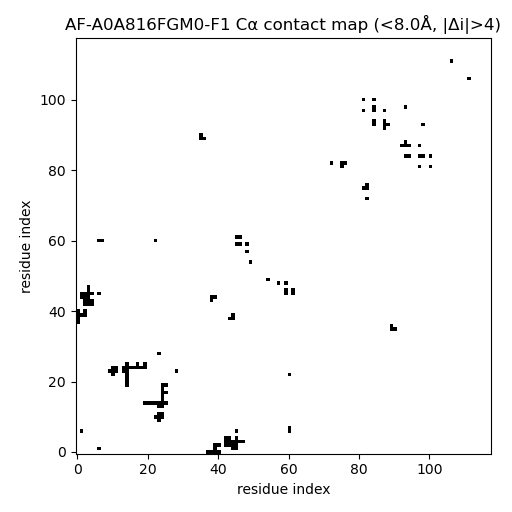694 C C . ALA A 1 85 ? -12.797 1.751 12.377 1.00 96.88 85 ALA A C 1
ATOM 696 O O . ALA A 1 85 ? -11.664 1.927 12.830 1.00 96.88 85 ALA A O 1
ATOM 697 N N . LEU A 1 86 ? -13.008 0.948 11.324 1.00 96.00 86 LEU A N 1
ATOM 698 C CA . LEU A 1 86 ? -11.924 0.251 10.617 1.00 96.00 86 LEU A CA 1
ATOM 699 C C . LEU A 1 86 ? -10.977 1.213 9.884 1.00 96.00 86 LEU A C 1
ATOM 701 O O . LEU A 1 86 ? -9.766 0.993 9.869 1.00 96.00 86 LEU A O 1
ATOM 705 N N . SER A 1 87 ? -11.507 2.287 9.299 1.00 94.44 87 SER A N 1
ATOM 706 C CA . SER A 1 87 ? -10.698 3.310 8.623 1.00 94.44 87 SER A CA 1
ATOM 707 C C . SER A 1 87 ? -9.818 4.080 9.609 1.00 94.44 87 SER A C 1
ATOM 709 O O . SER A 1 87 ? -8.647 4.339 9.328 1.00 94.44 87 SER A O 1
ATOM 711 N N . ASN A 1 88 ? -10.355 4.406 10.787 1.00 96.56 88 ASN A N 1
ATOM 712 C CA . ASN A 1 88 ? -9.601 5.053 11.858 1.00 96.56 88 ASN A CA 1
ATOM 713 C C . ASN A 1 88 ? -8.539 4.114 12.437 1.00 96.56 88 ASN A C 1
ATOM 715 O O . ASN A 1 88 ? -7.416 4.555 12.683 1.00 96.56 88 ASN A O 1
ATOM 719 N N . LEU A 1 89 ? -8.854 2.821 12.590 1.00 95.81 89 LEU A N 1
ATOM 720 C CA . LEU A 1 89 ? -7.884 1.790 12.971 1.00 95.81 89 LEU A CA 1
ATOM 721 C C . LEU A 1 89 ? -6.716 1.732 11.980 1.00 95.81 89 LEU A C 1
ATOM 723 O O . LEU A 1 89 ? -5.566 1.809 12.405 1.00 95.81 89 LEU A O 1
ATOM 727 N N . ALA A 1 90 ? -6.998 1.670 10.676 1.00 94.25 90 ALA A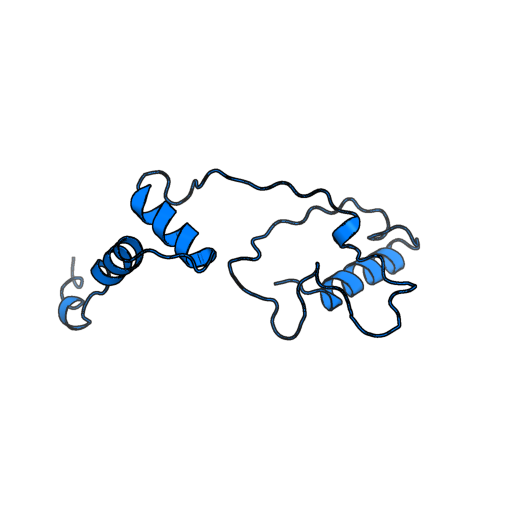 N 1
ATOM 728 C CA . ALA A 1 90 ? -5.968 1.634 9.635 1.00 94.25 90 ALA A CA 1
ATOM 729 C C . ALA A 1 90 ? -5.053 2.874 9.662 1.00 94.25 90 ALA A C 1
ATOM 731 O O . ALA A 1 90 ? -3.853 2.768 9.425 1.00 94.25 90 ALA A O 1
ATOM 732 N N . LYS A 1 91 ? -5.602 4.048 10.002 1.00 93.94 91 LYS A N 1
ATOM 733 C CA . LYS A 1 91 ? -4.851 5.311 10.134 1.00 93.94 91 LYS A CA 1
ATOM 734 C C . LYS A 1 91 ? -4.172 5.495 11.498 1.00 93.94 91 LYS A C 1
ATOM 736 O O . LYS A 1 91 ? -3.425 6.454 11.669 1.00 93.94 91 LYS A O 1
ATOM 741 N N . GLY A 1 92 ? -4.454 4.637 12.482 1.00 95.12 92 GLY A N 1
ATOM 742 C CA . GLY A 1 92 ? -3.983 4.803 13.862 1.00 95.12 92 GLY A CA 1
ATOM 743 C C . GLY A 1 92 ? -4.637 5.972 14.615 1.00 95.12 92 GLY A C 1
ATOM 744 O O . GLY A 1 92 ? -4.007 6.569 15.480 1.00 95.12 92 GLY A O 1
ATOM 745 N N . THR A 1 93 ? -5.885 6.317 14.283 1.00 97.12 93 THR A N 1
ATOM 746 C CA . THR A 1 93 ? -6.617 7.506 14.784 1.00 97.12 93 THR A CA 1
ATOM 747 C C . THR A 1 93 ? -7.952 7.157 15.457 1.00 97.12 93 THR A C 1
ATOM 749 O O . THR A 1 93 ? -8.889 7.947 15.441 1.00 97.12 93 THR A O 1
ATOM 752 N N . MET A 1 94 ? -8.061 5.956 16.030 1.00 97.62 94 MET A N 1
ATOM 753 C CA . MET A 1 94 ? -9.297 5.476 16.662 1.00 97.62 94 MET A CA 1
ATOM 754 C C . MET A 1 94 ? -9.788 6.379 17.799 1.00 97.62 94 MET A C 1
ATOM 756 O O . MET A 1 94 ? -8.998 6.805 18.645 1.00 97.62 94 MET A O 1
ATOM 760 N N . THR A 1 95 ? -11.104 6.587 17.868 1.00 97.94 95 THR A N 1
ATOM 761 C CA . THR A 1 95 ? -11.768 7.235 19.008 1.00 97.94 95 THR A CA 1
ATOM 762 C C . THR A 1 95 ? -12.109 6.235 20.122 1.00 97.94 95 THR A C 1
ATOM 764 O O . THR A 1 95 ? -11.956 5.018 19.974 1.00 97.94 95 THR A O 1
ATOM 767 N N . ALA A 1 96 ? -12.595 6.736 21.263 1.00 98.00 96 ALA A N 1
ATOM 768 C CA . ALA A 1 96 ? -13.075 5.881 22.350 1.00 98.00 96 ALA A CA 1
ATOM 769 C C . ALA A 1 96 ? -14.279 5.024 21.914 1.00 98.00 96 ALA A C 1
ATOM 771 O O . ALA A 1 96 ? -14.377 3.853 22.289 1.00 98.00 96 ALA A O 1
ATOM 772 N N . GLU A 1 97 ? -15.156 5.586 21.085 1.00 97.56 97 GLU A N 1
ATOM 773 C CA . GLU A 1 97 ? -16.328 4.924 20.514 1.00 97.56 97 GLU A CA 1
ATOM 774 C C . GLU A 1 97 ? -15.919 3.816 19.540 1.00 97.56 97 GLU A C 1
ATOM 776 O O . GLU A 1 97 ? -16.466 2.716 19.620 1.00 97.56 97 GLU A O 1
ATOM 781 N N . ASP A 1 98 ? -14.914 4.058 18.688 1.00 97.88 98 ASP A N 1
ATOM 782 C CA . ASP A 1 98 ? -14.367 3.034 17.787 1.00 97.88 98 ASP A CA 1
ATOM 783 C C . ASP A 1 98 ? -13.844 1.831 18.586 1.00 97.88 98 ASP A C 1
ATOM 785 O O . ASP A 1 98 ? -14.147 0.674 18.283 1.00 97.88 98 ASP A O 1
ATOM 789 N N . ILE A 1 99 ? -13.073 2.097 19.646 1.00 97.44 99 ILE A N 1
ATOM 790 C CA . ILE A 1 99 ? -12.517 1.052 20.515 1.00 97.44 99 ILE A CA 1
ATOM 791 C C . ILE A 1 99 ? -13.641 0.299 21.230 1.00 97.44 99 ILE A C 1
ATOM 793 O O . ILE A 1 99 ? -13.591 -0.930 21.322 1.00 97.44 99 ILE A O 1
ATOM 797 N N . HIS A 1 100 ? -14.650 1.009 21.739 1.00 97.38 100 HIS A N 1
ATOM 798 C CA . HIS A 1 100 ? -15.803 0.389 22.385 1.00 97.38 100 HIS A CA 1
ATOM 799 C C . HIS A 1 100 ? -16.572 -0.520 21.414 1.00 97.38 100 HIS A C 1
ATOM 801 O O . HIS A 1 100 ? -16.872 -1.662 21.765 1.00 97.38 100 HIS A O 1
ATOM 807 N N . LEU A 1 101 ? -16.811 -0.061 20.180 1.00 96.88 101 LEU A N 1
ATOM 808 C CA . LEU A 1 101 ? -17.453 -0.841 19.121 1.00 96.88 101 LEU A CA 1
ATOM 809 C C . LEU A 1 101 ? -16.685 -2.126 18.796 1.00 96.88 101 LEU A C 1
ATOM 811 O O . LEU A 1 101 ? -17.300 -3.172 18.604 1.00 96.88 101 LEU A O 1
ATOM 815 N N . LEU A 1 102 ? -15.353 -2.078 18.712 1.00 95.62 102 LEU A N 1
ATOM 816 C CA . LEU A 1 102 ? -14.568 -3.290 18.456 1.00 95.62 102 LEU A CA 1
ATOM 817 C C . LEU A 1 102 ? -14.571 -4.232 19.666 1.00 95.62 102 LEU A C 1
ATOM 819 O O . LEU A 1 102 ? -14.660 -5.448 19.497 1.00 95.62 102 LEU A O 1
ATOM 823 N N . LYS A 1 103 ? -14.522 -3.689 20.888 1.00 95.62 103 LYS A N 1
ATOM 824 C CA . LYS A 1 103 ? -14.559 -4.484 22.124 1.00 95.62 103 LYS A CA 1
ATOM 825 C C . LYS A 1 103 ? -15.901 -5.168 22.365 1.00 95.62 103 LYS A C 1
ATOM 827 O O . LYS A 1 103 ? -15.906 -6.262 22.920 1.00 95.62 103 LYS A O 1
ATOM 832 N N . SER A 1 104 ? -17.018 -4.582 21.933 1.00 94.38 104 SER A N 1
ATOM 833 C CA . SER A 1 104 ? -18.341 -5.214 22.065 1.00 94.38 104 SER A CA 1
ATOM 834 C C . SER A 1 104 ? -18.476 -6.509 21.255 1.00 94.38 104 SER A C 1
ATOM 836 O O . SER A 1 104 ? -19.387 -7.294 21.499 1.00 94.38 104 SER A O 1
ATOM 838 N N . ARG A 1 105 ? -17.554 -6.754 20.316 1.00 91.00 105 ARG A N 1
ATOM 839 C CA . ARG A 1 105 ? -17.493 -7.962 19.482 1.00 91.00 105 ARG A CA 1
ATOM 840 C C . ARG A 1 105 ? -16.562 -9.039 20.042 1.00 91.00 105 ARG A C 1
ATOM 842 O O . ARG A 1 105 ? -16.369 -10.067 19.398 1.00 91.00 105 ARG A O 1
ATOM 849 N N . ILE A 1 106 ? -15.968 -8.817 21.215 1.00 92.19 106 ILE A N 1
ATOM 850 C CA . ILE A 1 106 ? -15.214 -9.848 21.928 1.00 92.19 106 ILE A CA 1
ATOM 851 C C . ILE A 1 106 ? -16.226 -10.825 22.527 1.00 92.19 106 ILE A C 1
ATOM 853 O O . ILE A 1 106 ? -17.020 -10.456 23.388 1.00 92.19 106 ILE A O 1
ATOM 857 N N . VAL A 1 107 ? -16.189 -12.072 22.070 1.00 89.81 107 VAL A N 1
ATOM 858 C CA . VAL A 1 107 ? -17.037 -13.158 22.574 1.00 89.81 107 VAL A CA 1
ATOM 859 C C . VAL A 1 107 ? -16.180 -14.071 23.446 1.00 89.81 107 VAL A C 1
ATOM 861 O O . VAL A 1 107 ? -15.047 -14.387 23.076 1.00 89.81 107 VAL A O 1
ATOM 864 N N . SER A 1 108 ? -16.685 -14.476 24.616 1.00 85.69 108 SER A N 1
ATOM 865 C CA . SER A 1 108 ? -15.989 -15.454 25.456 1.00 85.69 108 SER A CA 1
ATOM 866 C C . SER A 1 108 ? -16.020 -16.833 24.799 1.00 85.69 108 SER A C 1
ATOM 868 O O . SER A 1 108 ? -16.993 -17.213 24.148 1.00 85.69 108 SER A O 1
ATOM 870 N N . THR A 1 109 ? -14.960 -17.612 24.999 1.00 76.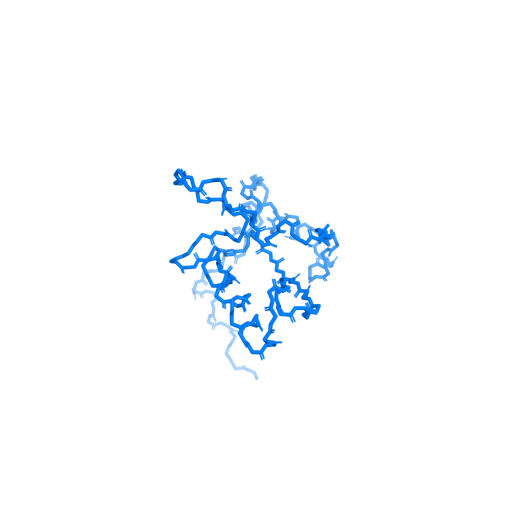62 109 THR A N 1
ATOM 871 C CA . THR A 1 109 ? -14.889 -18.994 24.509 1.00 76.62 109 THR A CA 1
ATOM 872 C C . THR A 1 109 ? -15.946 -19.900 25.142 1.00 76.62 109 THR A C 1
ATOM 874 O O . THR A 1 109 ? -16.387 -20.843 24.503 1.00 76.62 109 THR A O 1
ATOM 877 N N . GLU A 1 110 ? -16.412 -19.568 26.348 1.00 74.88 110 GLU A N 1
ATOM 878 C CA . GLU A 1 110 ? -17.510 -20.253 27.049 1.00 74.88 110 GLU A CA 1
ATOM 879 C C . GLU A 1 110 ? -18.858 -20.126 26.312 1.00 74.88 110 GLU A C 1
ATOM 881 O O . GLU A 1 110 ? -19.714 -20.995 26.426 1.00 74.88 110 GLU A O 1
ATOM 886 N N . ASN A 1 111 ? -19.038 -19.079 25.500 1.00 62.91 111 ASN A N 1
ATOM 887 C CA . ASN A 1 111 ? -20.267 -18.841 24.738 1.00 62.91 111 ASN A CA 1
ATOM 888 C C . ASN A 1 111 ? -20.255 -19.486 23.338 1.00 62.91 111 ASN A C 1
ATOM 890 O O . ASN A 1 111 ? -21.224 -19.338 22.594 1.00 62.91 111 ASN A O 1
ATOM 894 N N . LEU A 1 112 ? -19.174 -20.176 22.949 1.00 61.91 112 LEU A N 1
ATOM 895 C CA . LEU A 1 112 ? -19.040 -20.805 21.627 1.00 61.91 112 LEU A CA 1
ATOM 896 C C . LEU A 1 112 ? -19.646 -22.223 21.556 1.00 61.91 112 LEU A C 1
ATOM 898 O O . LEU A 1 112 ? -19.798 -22.752 20.459 1.00 61.91 112 LEU A O 1
ATOM 902 N N . GLU A 1 113 ? -20.040 -22.829 22.684 1.00 57.88 113 GLU A N 1
ATOM 903 C CA . GLU A 1 113 ? -20.516 -24.227 22.756 1.00 57.88 113 GLU A CA 1
ATOM 904 C C . GLU A 1 113 ? -21.995 -24.456 22.364 1.00 57.88 113 GLU A C 1
ATOM 906 O O . GLU A 1 113 ? -22.533 -25.531 22.601 1.00 57.88 113 GLU A O 1
ATOM 911 N N . THR A 1 114 ? -22.684 -23.500 21.730 1.00 56.75 114 THR A N 1
ATOM 912 C CA . THR A 1 114 ? -24.116 -23.661 21.361 1.00 56.75 114 THR A CA 1
ATOM 913 C C . THR A 1 114 ? -24.415 -23.687 19.861 1.00 56.75 114 THR A C 1
ATOM 915 O O . THR A 1 114 ? -25.580 -23.651 19.473 1.00 56.75 114 THR A O 1
ATOM 918 N N . ILE A 1 115 ? -23.402 -23.814 18.998 1.00 57.59 115 ILE A N 1
ATOM 919 C CA . ILE A 1 115 ? -23.606 -24.007 17.549 1.00 57.59 115 ILE A CA 1
ATOM 920 C C . ILE A 1 115 ? -22.994 -25.347 17.118 1.00 57.59 115 ILE A C 1
ATOM 922 O O . ILE A 1 115 ? -22.084 -25.412 16.295 1.00 57.59 115 ILE A O 1
ATOM 926 N N . GLY A 1 116 ? -23.476 -26.423 17.733 1.00 57.25 116 GLY A N 1
ATOM 927 C CA . GLY A 1 116 ? -23.270 -27.799 17.298 1.00 57.25 116 GLY A CA 1
ATOM 928 C C . GLY A 1 116 ? -24.619 -28.509 17.309 1.00 57.25 116 GLY A C 1
ATOM 929 O O . GLY A 1 116 ? -25.298 -28.485 18.328 1.00 57.25 116 GLY A O 1
ATOM 930 N N . ASP A 1 117 ? -24.967 -29.103 16.168 1.00 46.19 117 ASP A N 1
ATOM 931 C CA . ASP A 1 117 ? -26.116 -29.981 15.897 1.00 46.19 117 ASP A CA 1
ATOM 932 C C . ASP A 1 117 ? -27.439 -29.307 15.474 1.00 46.19 117 ASP A C 1
ATOM 934 O O . ASP A 1 117 ? -28.399 -29.194 16.238 1.00 46.19 117 ASP A O 1
ATOM 938 N N . ALA A 1 118 ? -27.509 -28.948 14.184 1.00 39.25 118 ALA A N 1
ATOM 939 C CA . ALA A 1 118 ? -28.729 -28.990 13.369 1.00 39.25 118 ALA A CA 1
ATOM 940 C C . ALA A 1 118 ? -28.391 -29.458 11.946 1.00 39.25 118 ALA A C 1
ATOM 942 O O . ALA A 1 118 ? -27.396 -28.941 11.383 1.00 39.25 118 ALA A O 1
#

Secondary structure (DSSP, 8-state):
---HHHHHHHHHHHHHHTTS-SGGGG--------TTT-PPSSS--TT----SS-TTS---GGGGSPP-------TTTT-HHHHHHHHHHHHT---HHHHHHHHTT---GGGGTT----

Radius of gyration: 21.59 Å; Cα contacts (8 Å, |Δi|>4): 81; chains: 1; bounding box: 54×42×52 Å

Solvent-accessible surface area (backbone atoms only — not comparable to full-atom values): 7723 Å² total; per-residue (Å²): 115,78,15,32,67,58,52,51,52,52,29,55,50,32,14,61,75,57,74,38,89,46,71,45,29,67,55,91,82,86,86,87,86,63,82,61,76,61,76,33,80,99,46,48,52,52,82,62,79,71,91,56,95,64,66,88,72,68,78,54,76,56,75,78,58,84,89,81,87,88,86,79,68,74,91,42,60,93,39,58,70,59,44,50,36,52,52,24,51,50,70,73,62,61,50,73,64,37,52,49,60,58,55,72,68,66,74,60,78,85,72,62,81,78,85,73,92,131

pLDDT: mean 86.73, std 15.85, range [39.25, 98.31]

Foldseek 3Di:
DDAQVNLVVQQVVQCVVLVHPPGSSPDDDDDDDDPLPDADDPHHHQPDDDPPPPVVPDPRPVVVDDDDDDDDDPPCNVPVVQVVLVVCVSVVNHDPVSVVVVVVPDDDPVVVPPPDDD

Sequence (118 aa):
MVGFIMFQHIDARLQQIMRTKKPFGGVSVMVLGDFNQLRPVGDKYIFQFNNSYNALVDSSLWSLFELFELTEIMRQKDDKTFAIALSNLAKGTMTAEDIHLLKSRIVSTENLETIGDA